Protein AF-A0A3A4VAS3-F1 (afdb_monomer_lite)

Radius of gyration: 17.4 Å; chains: 1; bounding box: 42×49×40 Å

Structure (mmCIF, N/CA/C/O backbone):
data_AF-A0A3A4VAS3-F1
#
_entry.id   AF-A0A3A4VAS3-F1
#
loop_
_atom_site.group_PDB
_atom_site.id
_atom_site.type_symbol
_atom_site.label_atom_id
_atom_site.label_alt_id
_atom_site.label_comp_id
_atom_site.label_asym_id
_atom_site.label_entity_id
_atom_site.label_seq_id
_atom_site.pdbx_PDB_ins_code
_atom_site.Cartn_x
_atom_site.Cartn_y
_atom_site.Cartn_z
_atom_site.occupancy
_atom_site.B_iso_or_equiv
_atom_site.auth_seq_id
_atom_site.auth_comp_id
_atom_site.auth_asym_id
_atom_site.auth_atom_id
_atom_site.pdbx_PDB_model_num
ATOM 1 N N . MET A 1 1 ? 10.802 35.976 12.666 1.00 62.25 1 MET A N 1
ATOM 2 C CA . MET A 1 1 ? 10.851 34.807 13.576 1.00 62.25 1 MET A CA 1
ATOM 3 C C . MET A 1 1 ? 9.918 33.687 13.114 1.00 62.25 1 MET A C 1
ATOM 5 O O . MET A 1 1 ? 10.355 32.546 13.098 1.00 62.25 1 MET A O 1
ATOM 9 N N . GLU A 1 2 ? 8.709 33.994 12.634 1.00 69.25 2 GLU A N 1
ATOM 10 C CA . GLU A 1 2 ? 7.739 32.998 12.129 1.00 69.25 2 GLU A CA 1
ATOM 11 C C . GLU A 1 2 ? 8.249 32.139 10.953 1.00 69.25 2 GLU A C 1
ATOM 13 O O . GLU A 1 2 ? 8.063 30.927 10.955 1.00 69.25 2 GLU A O 1
ATOM 18 N N . ALA A 1 3 ? 8.980 32.723 9.993 1.00 69.75 3 ALA A N 1
ATOM 19 C CA . ALA A 1 3 ? 9.525 31.987 8.840 1.00 69.75 3 ALA A CA 1
ATOM 20 C C . ALA A 1 3 ? 10.591 30.931 9.206 1.00 69.75 3 ALA A C 1
ATOM 22 O O . ALA A 1 3 ? 10.797 29.963 8.483 1.00 69.75 3 ALA A O 1
ATOM 23 N N . ILE A 1 4 ? 11.285 31.111 10.332 1.00 68.88 4 ILE A N 1
ATOM 24 C CA . ILE A 1 4 ? 12.274 30.138 10.813 1.00 68.88 4 ILE A CA 1
ATOM 25 C C . ILE A 1 4 ? 11.550 28.988 11.522 1.00 68.88 4 ILE A C 1
ATOM 27 O O . ILE A 1 4 ? 11.877 27.826 11.304 1.00 68.88 4 ILE A O 1
ATOM 31 N N . GLN A 1 5 ? 10.515 29.296 12.307 1.00 69.44 5 GLN A N 1
ATOM 32 C CA . GLN A 1 5 ? 9.676 28.286 12.956 1.00 69.44 5 GLN A CA 1
ATOM 33 C C . GLN A 1 5 ? 8.905 27.427 11.940 1.00 69.44 5 GLN A C 1
ATOM 35 O O . GLN A 1 5 ? 8.783 26.221 12.146 1.00 69.44 5 GLN A O 1
ATOM 40 N N . SER A 1 6 ? 8.454 28.007 10.821 1.00 69.06 6 SER A N 1
ATOM 41 C CA . SER A 1 6 ? 7.812 27.250 9.738 1.00 69.06 6 SER A CA 1
ATOM 42 C C . SER A 1 6 ? 8.784 26.332 8.989 1.00 69.06 6 SER A C 1
ATOM 44 O O . SER A 1 6 ? 8.408 25.233 8.595 1.00 69.06 6 SER A O 1
ATOM 46 N N . LEU A 1 7 ? 10.053 26.721 8.833 1.00 65.62 7 LEU A N 1
ATOM 47 C CA . LEU A 1 7 ? 11.075 25.829 8.278 1.00 65.62 7 LEU A CA 1
ATOM 48 C C . LEU A 1 7 ? 11.346 24.649 9.217 1.00 65.62 7 LEU A C 1
ATOM 50 O O . LEU A 1 7 ? 11.373 23.504 8.768 1.00 65.62 7 LEU A O 1
ATOM 54 N N . PHE A 1 8 ? 11.484 24.899 10.522 1.00 69.38 8 PHE A N 1
ATOM 55 C CA . PHE A 1 8 ? 11.693 23.828 11.499 1.00 69.38 8 PHE A CA 1
ATOM 56 C C . PHE A 1 8 ? 10.516 22.850 11.572 1.00 69.38 8 PHE A C 1
ATOM 58 O O . PHE A 1 8 ? 10.751 21.651 11.706 1.00 69.38 8 PHE A O 1
ATOM 65 N N . SER A 1 9 ? 9.269 23.311 11.429 1.00 65.06 9 SER A N 1
ATOM 66 C CA . SER A 1 9 ? 8.107 22.413 11.408 1.00 65.06 9 SER A CA 1
ATOM 67 C C . SER A 1 9 ? 8.048 21.547 10.144 1.00 65.06 9 SER A C 1
ATOM 69 O O . SER A 1 9 ? 7.714 20.367 10.234 1.00 65.06 9 SER A O 1
ATOM 71 N N . VAL A 1 10 ? 8.448 22.080 8.983 1.00 66.50 10 VAL A N 1
ATOM 72 C CA . VAL A 1 10 ? 8.561 21.304 7.735 1.00 66.50 10 VAL A CA 1
ATOM 73 C C . VAL A 1 10 ? 9.672 20.253 7.834 1.00 66.50 10 VAL A C 1
ATOM 75 O O . VAL A 1 10 ? 9.448 19.093 7.491 1.00 66.50 10 VAL A O 1
ATOM 78 N N . PHE A 1 11 ? 10.848 20.619 8.353 1.00 65.44 11 PHE A N 1
ATOM 79 C CA . PHE A 1 11 ? 11.951 19.672 8.557 1.00 65.44 11 PHE A CA 1
ATOM 80 C C . PHE A 1 11 ? 11.617 18.594 9.595 1.00 65.44 11 PHE A C 1
ATOM 82 O O . PHE A 1 11 ? 11.928 17.424 9.381 1.00 65.44 11 PHE A O 1
ATOM 89 N N . ALA A 1 12 ? 10.943 18.960 10.687 1.00 64.56 12 ALA A N 1
ATOM 90 C CA . ALA A 1 12 ? 10.469 17.999 11.680 1.00 64.56 12 ALA A CA 1
ATOM 91 C C . ALA A 1 12 ? 9.422 17.037 11.092 1.00 64.56 12 ALA A C 1
ATOM 93 O O . ALA A 1 12 ? 9.464 15.844 11.380 1.00 64.56 12 ALA A O 1
ATOM 94 N N . GLY A 1 13 ? 8.531 17.528 10.221 1.00 63.75 13 GLY A N 1
ATOM 95 C CA . GLY A 1 13 ? 7.578 16.694 9.484 1.00 63.75 13 GLY A CA 1
ATOM 96 C C . GLY A 1 13 ? 8.246 15.731 8.495 1.00 63.75 13 GLY A C 1
ATOM 97 O O . GLY A 1 13 ? 7.806 14.595 8.359 1.00 63.75 13 GLY A O 1
ATOM 98 N N . PHE A 1 14 ? 9.342 16.143 7.850 1.00 61.94 14 PHE A N 1
ATOM 99 C CA . PHE A 1 14 ? 10.101 15.295 6.922 1.00 61.94 14 PHE A CA 1
ATOM 100 C C . PHE A 1 14 ? 10.838 14.137 7.617 1.00 61.94 14 PHE A C 1
ATOM 102 O O . PHE A 1 14 ? 11.035 13.084 7.017 1.00 61.94 14 PHE A O 1
ATOM 109 N N . LEU A 1 15 ? 11.226 14.313 8.885 1.00 74.38 15 LEU A N 1
ATOM 110 C CA . LEU A 1 15 ? 11.864 13.272 9.700 1.00 74.38 15 LEU A CA 1
ATOM 111 C C . LEU A 1 15 ? 10.864 12.327 10.381 1.00 74.38 15 LEU A C 1
ATOM 113 O O . LEU A 1 15 ? 11.274 11.453 11.148 1.00 74.38 15 LEU A O 1
ATOM 117 N N . ALA A 1 16 ? 9.566 12.483 10.119 1.00 86.62 16 ALA A N 1
ATOM 118 C CA . ALA A 1 16 ? 8.571 11.569 10.644 1.00 86.62 16 ALA A CA 1
ATOM 119 C C . ALA A 1 16 ? 8.819 10.142 10.116 1.00 86.62 16 ALA A C 1
ATOM 121 O O . ALA A 1 16 ? 9.171 9.921 8.952 1.00 86.62 16 ALA A O 1
ATOM 122 N N . ILE A 1 17 ? 8.691 9.160 11.011 1.00 89.88 17 ILE A N 1
ATOM 123 C CA . ILE A 1 17 ? 9.058 7.760 10.746 1.00 89.88 17 ILE A CA 1
ATOM 124 C C . ILE A 1 17 ? 8.282 7.202 9.544 1.00 89.88 17 ILE A C 1
ATOM 126 O O . ILE A 1 17 ? 8.843 6.460 8.744 1.00 89.88 17 ILE A O 1
ATOM 130 N N . ASP A 1 18 ? 7.022 7.591 9.375 1.00 91.88 18 ASP A N 1
ATOM 131 C CA . ASP A 1 18 ? 6.169 7.223 8.244 1.00 91.88 18 ASP A CA 1
ATOM 132 C C . ASP A 1 18 ? 6.715 7.699 6.886 1.00 91.88 18 ASP A C 1
ATOM 134 O O . ASP A 1 18 ? 6.690 6.935 5.920 1.00 91.88 18 ASP A O 1
ATOM 138 N N . VAL A 1 19 ? 7.283 8.906 6.805 1.00 92.12 19 VAL A N 1
ATOM 139 C CA . VAL A 1 19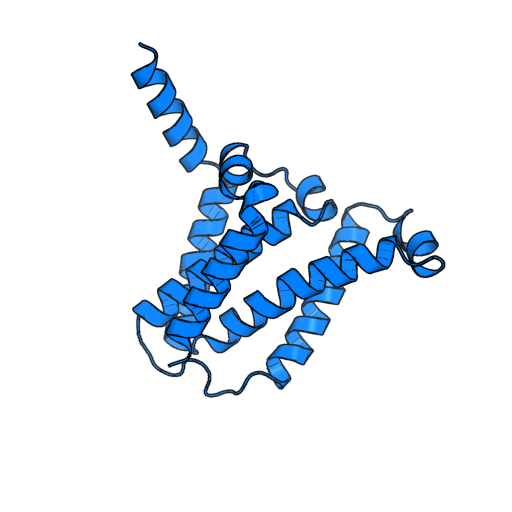 ? 7.953 9.410 5.592 1.00 92.12 19 VAL A CA 1
ATOM 140 C C . VAL A 1 19 ? 9.186 8.569 5.270 1.00 92.12 19 VAL A C 1
ATOM 142 O O . VAL A 1 19 ? 9.397 8.197 4.114 1.00 92.12 19 VAL A O 1
ATOM 145 N N . VAL A 1 20 ? 9.969 8.206 6.290 1.00 93.12 20 VAL A N 1
ATOM 146 C CA . VAL A 1 20 ? 11.139 7.328 6.133 1.00 93.12 20 VAL A CA 1
ATOM 147 C C . VAL A 1 20 ? 10.716 5.937 5.651 1.00 93.12 20 VAL A C 1
ATOM 149 O O . VAL A 1 20 ? 11.335 5.394 4.734 1.00 93.12 20 VAL A O 1
ATOM 152 N N . VAL A 1 21 ? 9.634 5.377 6.203 1.00 94.56 21 VAL A N 1
ATOM 153 C CA . VAL A 1 21 ? 9.076 4.092 5.753 1.00 94.56 21 VAL A CA 1
ATOM 154 C C . VAL A 1 21 ? 8.632 4.173 4.293 1.00 94.56 21 VAL A C 1
ATOM 156 O O . VAL A 1 21 ? 8.980 3.294 3.506 1.00 94.56 21 VAL A O 1
ATOM 159 N N . LEU A 1 22 ? 7.922 5.230 3.889 1.00 95.50 22 LEU A N 1
ATOM 160 C CA . LEU A 1 22 ? 7.516 5.405 2.492 1.00 95.50 22 LEU A CA 1
ATOM 161 C C . LEU A 1 22 ? 8.714 5.584 1.555 1.00 95.50 22 LEU A C 1
ATOM 163 O O . LEU A 1 22 ? 8.728 4.993 0.478 1.00 95.50 22 LEU A O 1
ATOM 167 N N . ALA A 1 23 ? 9.742 6.334 1.956 1.00 95.00 23 ALA A N 1
ATOM 168 C CA . ALA A 1 23 ? 10.971 6.466 1.177 1.00 95.00 23 ALA A CA 1
ATOM 169 C C . ALA A 1 23 ? 11.673 5.107 0.999 1.00 95.00 23 ALA A C 1
ATOM 171 O O . ALA A 1 23 ? 12.087 4.761 -0.110 1.00 95.00 23 ALA A O 1
ATOM 172 N N . ALA A 1 24 ? 11.736 4.295 2.058 1.00 96.25 24 ALA A N 1
ATOM 173 C CA . ALA A 1 24 ? 12.266 2.936 1.989 1.00 96.25 24 ALA A CA 1
ATOM 174 C C . ALA A 1 24 ? 11.438 2.043 1.051 1.00 96.25 24 ALA A C 1
ATOM 176 O O . ALA A 1 24 ? 12.010 1.281 0.271 1.00 96.25 24 ALA A O 1
ATOM 177 N N . VAL A 1 25 ? 10.107 2.178 1.059 1.00 96.56 25 VAL A N 1
ATOM 178 C CA . VAL A 1 25 ? 9.215 1.495 0.109 1.00 96.56 25 VAL A CA 1
ATOM 179 C C . VAL A 1 25 ? 9.521 1.909 -1.328 1.00 96.56 25 VAL A C 1
ATOM 181 O O . VAL A 1 25 ? 9.627 1.028 -2.179 1.00 96.56 25 VAL A O 1
ATOM 184 N N . VAL A 1 26 ? 9.690 3.207 -1.616 1.00 96.88 26 VAL A N 1
ATOM 185 C CA . VAL A 1 26 ? 10.032 3.684 -2.971 1.00 96.88 26 VAL A CA 1
ATOM 186 C C . VAL A 1 26 ? 11.310 3.010 -3.460 1.00 96.88 26 VAL A C 1
ATOM 188 O O . VAL A 1 26 ? 11.339 2.488 -4.574 1.00 96.88 26 VAL A O 1
ATOM 191 N N . VAL A 1 27 ? 12.351 2.977 -2.623 1.00 96.75 27 VAL A N 1
ATOM 192 C CA . VAL A 1 27 ? 13.634 2.352 -2.970 1.00 96.75 27 VAL A CA 1
ATOM 193 C C . VAL A 1 27 ? 13.478 0.843 -3.155 1.00 96.75 27 VAL A C 1
ATOM 195 O O . VAL A 1 27 ? 13.923 0.307 -4.167 1.00 96.75 27 VAL A O 1
ATOM 198 N N . ALA A 1 28 ? 12.822 0.148 -2.225 1.00 96.62 28 ALA A N 1
ATOM 199 C CA . ALA A 1 28 ? 12.660 -1.302 -2.280 1.00 96.62 28 ALA A CA 1
ATOM 200 C C . ALA A 1 28 ? 11.831 -1.746 -3.496 1.00 96.62 28 ALA A C 1
ATOM 202 O O . ALA A 1 28 ? 12.269 -2.603 -4.264 1.00 96.62 28 ALA A O 1
ATOM 203 N N . ALA A 1 29 ? 10.668 -1.127 -3.709 1.00 95.31 29 ALA A N 1
ATOM 204 C CA . ALA A 1 29 ? 9.808 -1.411 -4.853 1.00 95.31 29 ALA A CA 1
ATOM 205 C C . ALA A 1 29 ? 10.451 -0.969 -6.174 1.00 95.31 29 ALA A C 1
ATOM 207 O O . ALA A 1 29 ? 10.280 -1.634 -7.194 1.00 95.31 29 ALA A O 1
ATOM 208 N N . GLY A 1 30 ? 11.234 0.113 -6.165 1.00 94.31 30 GLY A N 1
ATOM 209 C CA . GLY A 1 30 ? 11.977 0.556 -7.338 1.00 94.31 30 GLY A CA 1
ATOM 210 C C . GLY A 1 30 ? 13.094 -0.406 -7.731 1.00 94.31 30 GLY A C 1
ATOM 211 O O . GLY A 1 30 ? 13.216 -0.749 -8.905 1.00 94.31 30 GLY A O 1
ATOM 212 N N . LEU A 1 31 ? 13.863 -0.909 -6.762 1.00 94.75 31 LEU A N 1
ATOM 213 C CA . LEU A 1 31 ? 14.887 -1.931 -6.996 1.00 94.75 31 LEU A CA 1
ATOM 214 C C . LEU A 1 31 ? 14.277 -3.260 -7.463 1.00 94.75 31 LEU A C 1
ATOM 216 O O . LEU A 1 31 ? 14.839 -3.896 -8.356 1.00 94.75 31 LEU A O 1
ATOM 220 N N . ASP A 1 32 ? 13.131 -3.667 -6.906 1.00 93.12 32 ASP A N 1
ATOM 221 C CA . ASP A 1 32 ? 12.368 -4.822 -7.402 1.00 93.12 32 ASP A CA 1
ATOM 222 C C . ASP A 1 32 ? 11.918 -4.592 -8.853 1.00 93.12 32 ASP A C 1
ATOM 224 O O . ASP A 1 32 ? 12.136 -5.449 -9.708 1.00 93.12 32 ASP A O 1
ATOM 228 N N . GLY A 1 33 ? 11.415 -3.393 -9.163 1.00 91.00 33 GLY A N 1
ATOM 229 C CA . GLY A 1 33 ? 11.015 -2.989 -10.511 1.00 91.00 33 GLY A CA 1
ATOM 230 C C . GLY A 1 33 ? 12.155 -3.019 -11.533 1.00 91.00 33 GLY A C 1
ATOM 231 O O . GLY A 1 33 ? 11.963 -3.508 -12.641 1.00 91.00 33 GLY A O 1
ATOM 232 N N . ILE A 1 34 ? 13.358 -2.565 -11.162 1.00 91.31 34 ILE A N 1
ATOM 233 C CA . ILE A 1 34 ? 14.546 -2.602 -12.037 1.00 91.31 34 ILE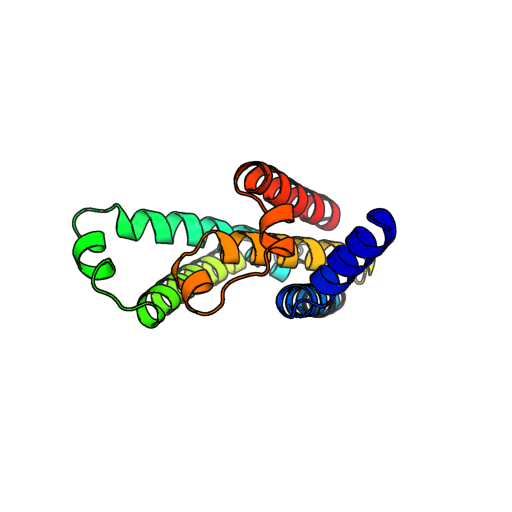 A CA 1
ATOM 234 C C . ILE A 1 34 ? 14.975 -4.045 -12.331 1.00 91.31 34 ILE A C 1
ATOM 236 O O . ILE A 1 34 ? 15.435 -4.341 -13.432 1.00 91.31 34 ILE A O 1
ATOM 240 N N . ARG A 1 35 ? 14.851 -4.945 -11.346 1.00 89.56 35 ARG A N 1
ATOM 241 C CA . ARG A 1 35 ? 15.318 -6.336 -11.455 1.00 89.56 35 ARG A CA 1
ATOM 242 C C . ARG A 1 35 ? 14.315 -7.257 -12.143 1.00 89.56 35 ARG A C 1
ATOM 244 O O . ARG A 1 35 ? 14.720 -8.110 -12.924 1.00 89.56 35 ARG A O 1
ATOM 251 N N . ALA A 1 36 ? 13.033 -7.126 -11.813 1.00 86.94 36 ALA A N 1
ATOM 252 C CA . ALA A 1 36 ? 11.983 -8.072 -12.192 1.00 86.94 36 ALA A CA 1
ATOM 253 C C . ALA A 1 36 ? 10.885 -7.457 -13.080 1.00 86.94 36 ALA A C 1
ATOM 255 O O . ALA A 1 36 ? 9.942 -8.158 -13.453 1.00 86.94 36 ALA A O 1
ATOM 256 N N . GLY A 1 37 ? 11.000 -6.171 -13.426 1.00 89.25 37 GLY A N 1
ATOM 257 C CA . GLY A 1 37 ? 9.969 -5.408 -14.126 1.00 89.25 37 GLY A CA 1
ATOM 258 C C . GLY A 1 37 ? 8.885 -4.875 -13.185 1.00 89.25 37 GLY A C 1
ATOM 259 O O . GLY A 1 37 ? 8.777 -5.247 -12.016 1.00 89.25 37 GLY A O 1
ATOM 260 N N . THR A 1 38 ? 8.031 -3.992 -13.696 1.00 93.38 38 THR A N 1
ATOM 261 C CA . THR A 1 38 ? 7.069 -3.234 -12.866 1.00 93.38 38 THR A CA 1
ATOM 262 C C . THR A 1 38 ? 5.714 -3.909 -12.680 1.00 93.38 38 THR A C 1
ATOM 264 O O . THR A 1 38 ? 4.808 -3.348 -12.062 1.00 93.38 38 THR A O 1
ATOM 267 N N . ARG A 1 39 ? 5.578 -5.157 -13.139 1.00 94.25 39 ARG A N 1
ATOM 268 C CA . ARG A 1 39 ? 4.374 -5.981 -12.968 1.00 94.25 39 ARG A CA 1
ATOM 269 C C . ARG A 1 39 ? 3.920 -6.096 -11.511 1.00 94.25 39 ARG A C 1
ATOM 271 O O . ARG A 1 39 ? 2.732 -6.004 -11.228 1.00 94.25 39 ARG A O 1
ATOM 278 N N . ARG A 1 40 ? 4.842 -6.312 -10.569 1.00 94.81 40 ARG A N 1
ATOM 279 C CA . ARG A 1 40 ? 4.497 -6.445 -9.139 1.00 94.81 40 ARG A CA 1
ATOM 280 C C . ARG A 1 40 ? 3.957 -5.138 -8.567 1.00 94.81 40 ARG A C 1
ATOM 282 O O . ARG A 1 40 ? 2.969 -5.165 -7.835 1.00 94.81 40 ARG A O 1
ATOM 289 N N . ALA A 1 41 ? 4.567 -4.016 -8.952 1.00 95.44 41 ALA A N 1
ATOM 290 C CA . ALA A 1 41 ? 4.110 -2.681 -8.594 1.00 95.44 41 ALA A CA 1
ATOM 291 C C . ALA A 1 41 ? 2.715 -2.396 -9.172 1.00 95.44 41 ALA A C 1
ATOM 293 O O . ALA A 1 41 ? 1.840 -1.938 -8.444 1.00 95.44 41 ALA A O 1
ATOM 294 N N . SER A 1 42 ? 2.459 -2.734 -10.440 1.00 94.88 42 SER A N 1
ATOM 295 C CA . SER A 1 42 ? 1.146 -2.497 -11.051 1.00 94.88 42 SER A CA 1
ATOM 296 C C . SER A 1 42 ? 0.036 -3.335 -10.421 1.00 94.88 42 SER A C 1
ATOM 298 O O . SER A 1 42 ? -1.031 -2.807 -10.111 1.00 94.88 42 SER A O 1
ATOM 300 N N . VAL A 1 43 ? 0.301 -4.614 -10.144 1.00 96.81 43 VAL A N 1
ATOM 301 C CA . VAL A 1 43 ? -0.635 -5.485 -9.420 1.00 96.81 43 VAL A CA 1
ATOM 302 C C . VAL A 1 43 ? -0.926 -4.924 -8.030 1.00 96.81 43 VAL A C 1
ATOM 304 O O . VAL A 1 43 ? -2.089 -4.858 -7.642 1.00 96.81 43 VAL A O 1
ATOM 307 N N . PHE A 1 44 ? 0.100 -4.472 -7.303 1.00 97.62 44 PHE A N 1
ATOM 308 C CA . PHE A 1 44 ? -0.066 -3.865 -5.983 1.00 97.62 44 PHE A CA 1
ATOM 309 C C . PHE A 1 44 ? -0.974 -2.629 -6.030 1.00 97.62 44 PHE A C 1
ATOM 311 O O . PHE A 1 44 ? -1.942 -2.548 -5.275 1.00 97.62 44 PHE A O 1
ATOM 318 N N . VAL A 1 45 ? -0.685 -1.689 -6.937 1.00 97.19 45 VAL A N 1
ATOM 319 C CA . VAL A 1 45 ? -1.403 -0.408 -7.046 1.00 97.19 45 VAL A CA 1
ATOM 320 C C . VAL A 1 45 ? -2.875 -0.593 -7.416 1.00 97.19 45 VAL A C 1
ATOM 322 O O . VAL A 1 45 ? -3.699 0.231 -7.041 1.00 97.19 45 VAL A O 1
ATOM 325 N N . ILE A 1 46 ? -3.232 -1.679 -8.106 1.00 96.50 46 ILE A N 1
ATOM 326 C CA . ILE A 1 46 ? -4.632 -2.008 -8.411 1.00 96.50 46 ILE A CA 1
ATOM 327 C C . ILE A 1 46 ? -5.277 -2.787 -7.254 1.00 96.50 46 ILE A C 1
ATOM 329 O O . ILE A 1 46 ? -6.405 -2.493 -6.859 1.00 96.50 46 ILE A O 1
ATOM 333 N N . ALA A 1 47 ? -4.571 -3.771 -6.690 1.00 98.00 47 ALA A N 1
ATOM 334 C CA . ALA A 1 47 ? -5.100 -4.643 -5.644 1.00 98.00 47 ALA A CA 1
ATOM 335 C C . ALA A 1 47 ? -5.399 -3.891 -4.345 1.00 98.00 47 ALA A C 1
ATOM 337 O O . ALA A 1 47 ? -6.418 -4.147 -3.709 1.00 98.00 47 ALA A O 1
ATOM 338 N N . ALA A 1 48 ? -4.529 -2.963 -3.948 1.00 97.88 48 ALA A N 1
ATOM 339 C CA . ALA A 1 48 ? -4.634 -2.271 -2.672 1.00 97.88 48 ALA A CA 1
ATOM 340 C C . ALA A 1 48 ? -5.884 -1.371 -2.547 1.00 97.88 48 ALA A C 1
ATOM 342 O O . ALA A 1 48 ? -6.644 -1.573 -1.600 1.00 97.88 48 ALA A O 1
ATOM 343 N N . PRO A 1 49 ? -6.192 -0.445 -3.479 1.00 97.25 49 PRO A N 1
ATOM 344 C CA . PRO A 1 49 ? -7.423 0.344 -3.400 1.00 97.25 49 PRO A CA 1
ATOM 345 C C . PRO A 1 49 ? -8.677 -0.523 -3.562 1.00 97.25 49 PRO A C 1
ATOM 347 O O . PRO A 1 49 ? -9.685 -0.272 -2.905 1.00 97.25 49 PRO A O 1
ATOM 350 N N . LEU A 1 50 ? -8.623 -1.589 -4.369 1.00 97.62 50 LEU A N 1
ATOM 351 C CA . LEU A 1 50 ? -9.740 -2.528 -4.482 1.00 97.62 50 LEU A CA 1
ATOM 352 C C . LEU A 1 50 ? -9.981 -3.282 -3.161 1.00 97.62 50 LEU A C 1
ATOM 354 O O . LEU A 1 50 ? -11.131 -3.488 -2.771 1.00 97.62 50 LEU A O 1
ATOM 358 N N . ALA A 1 51 ? -8.914 -3.633 -2.439 1.00 98.25 51 ALA A N 1
ATOM 359 C CA . ALA A 1 51 ? -9.012 -4.222 -1.109 1.00 98.25 51 ALA A CA 1
ATOM 360 C C . ALA A 1 51 ? -9.652 -3.265 -0.103 1.00 98.25 51 ALA A C 1
ATOM 362 O O . ALA A 1 51 ? -10.456 -3.716 0.706 1.00 98.25 51 ALA A O 1
ATOM 363 N N . VAL A 1 52 ? -9.360 -1.960 -0.177 1.00 97.50 52 VAL A N 1
ATOM 364 C CA . VAL A 1 52 ? -10.034 -0.947 0.655 1.00 97.50 52 VAL A CA 1
ATOM 365 C C . VAL A 1 52 ? -11.537 -0.941 0.381 1.00 97.50 52 VAL A C 1
ATOM 367 O O . VAL A 1 52 ? -12.322 -1.029 1.321 1.00 97.50 52 VAL A O 1
ATOM 370 N N . VAL A 1 53 ? -11.948 -0.925 -0.891 1.00 97.19 53 VAL A N 1
ATOM 371 C CA . VAL A 1 53 ? -13.372 -0.929 -1.271 1.00 97.19 53 VAL A CA 1
ATOM 372 C C . VAL A 1 53 ? -14.093 -2.176 -0.749 1.00 97.19 53 VAL A C 1
ATOM 374 O O . VAL A 1 53 ? -15.171 -2.066 -0.164 1.00 97.19 53 VAL A O 1
ATOM 377 N N . LEU A 1 54 ? -13.505 -3.365 -0.919 1.00 97.25 54 LEU A N 1
ATOM 378 C CA . LEU A 1 54 ? -14.099 -4.608 -0.415 1.00 97.25 54 LEU A CA 1
ATOM 379 C C . LEU A 1 54 ? -14.113 -4.672 1.114 1.00 97.25 54 LEU A C 1
ATOM 381 O O . LEU A 1 54 ? -15.088 -5.141 1.700 1.00 97.25 54 LEU A O 1
ATOM 385 N N . TYR A 1 55 ? -13.056 -4.184 1.759 1.00 97.12 55 TYR A N 1
ATOM 386 C CA . TYR A 1 55 ? -12.981 -4.095 3.209 1.00 97.12 55 TYR A CA 1
ATOM 387 C C . TYR A 1 55 ? -14.084 -3.186 3.757 1.00 97.12 55 TYR A C 1
ATOM 389 O O . TYR A 1 55 ? -14.811 -3.603 4.651 1.00 97.12 55 TYR A O 1
ATOM 397 N N . GLU A 1 56 ? -14.297 -1.999 3.184 1.00 95.69 56 GLU A N 1
ATOM 398 C CA . GLU A 1 56 ? -15.403 -1.115 3.572 1.00 95.69 56 GLU A CA 1
ATOM 399 C C . GLU A 1 56 ? -16.780 -1.743 3.312 1.00 95.69 56 GLU A C 1
ATOM 401 O O . GLU A 1 56 ? -17.686 -1.630 4.143 1.00 95.69 56 GLU A O 1
ATOM 406 N N . ALA A 1 57 ? -16.946 -2.443 2.186 1.00 95.75 57 ALA A N 1
ATOM 407 C CA . ALA A 1 57 ? -18.185 -3.147 1.866 1.00 95.75 57 ALA A CA 1
ATOM 408 C C . ALA A 1 57 ? -18.506 -4.262 2.880 1.00 95.75 57 ALA A C 1
ATOM 410 O O . ALA A 1 57 ? -19.678 -4.486 3.201 1.00 95.75 57 ALA A O 1
ATOM 411 N N . ALA A 1 58 ? -17.488 -4.917 3.450 1.00 94.31 58 ALA A N 1
ATOM 412 C CA . ALA A 1 58 ? -17.672 -5.939 4.480 1.00 94.31 58 ALA A CA 1
ATOM 413 C C . ALA A 1 58 ? -18.351 -5.386 5.749 1.00 94.31 58 ALA A C 1
ATOM 415 O O . ALA A 1 58 ? -19.142 -6.090 6.367 1.00 94.31 58 ALA A O 1
ATOM 416 N N . PHE A 1 59 ? -18.125 -4.115 6.105 1.00 93.31 59 PHE A N 1
ATOM 417 C CA . PHE A 1 59 ? -18.809 -3.476 7.241 1.00 93.31 59 PHE A CA 1
ATOM 418 C C . PHE A 1 59 ? -20.245 -3.053 6.932 1.00 93.31 59 PHE A C 1
ATOM 420 O O . PHE A 1 59 ? -21.055 -2.935 7.847 1.00 93.31 59 PHE A O 1
ATOM 427 N N . ARG A 1 60 ? -20.568 -2.800 5.659 1.00 92.69 60 ARG A N 1
ATOM 428 C CA . ARG A 1 60 ? -21.887 -2.294 5.234 1.00 92.69 60 ARG A CA 1
ATOM 429 C C . ARG A 1 60 ? -22.893 -3.397 4.908 1.00 92.69 60 ARG A C 1
ATOM 431 O O . ARG A 1 60 ? -24.078 -3.121 4.749 1.00 92.69 60 ARG A O 1
ATOM 438 N N . THR A 1 61 ? -22.443 -4.637 4.771 1.00 93.88 61 THR A N 1
ATOM 439 C CA . THR A 1 61 ? -23.296 -5.778 4.419 1.00 93.88 61 THR A CA 1
ATOM 440 C C . THR A 1 61 ? -23.980 -6.339 5.665 1.00 93.88 61 THR A C 1
ATOM 442 O O . THR A 1 61 ? -23.320 -6.624 6.656 1.00 93.88 61 THR A O 1
ATOM 445 N N . ALA A 1 62 ? -25.305 -6.524 5.625 1.00 86.38 62 ALA A N 1
ATOM 446 C CA . ALA A 1 62 ? -26.104 -6.844 6.817 1.00 86.38 62 ALA A CA 1
ATOM 447 C C . ALA A 1 62 ? -25.626 -8.095 7.581 1.00 86.38 62 ALA A C 1
ATOM 449 O O . ALA A 1 62 ? -25.564 -8.086 8.806 1.00 86.38 62 ALA A O 1
ATOM 450 N N . TYR A 1 63 ? -25.255 -9.164 6.871 1.00 91.50 63 TYR A N 1
ATOM 451 C CA . TYR A 1 63 ? -24.798 -10.406 7.505 1.00 91.50 63 TYR A CA 1
ATOM 452 C C . TYR A 1 63 ? -23.328 -10.351 7.938 1.00 91.50 63 TYR A C 1
ATOM 454 O O . TYR A 1 63 ? -23.006 -10.699 9.071 1.00 91.50 63 TYR A O 1
ATOM 462 N N . ILE A 1 64 ? -22.433 -9.900 7.055 1.00 92.31 64 ILE A N 1
ATOM 463 C CA . ILE A 1 64 ? -20.986 -9.893 7.319 1.00 92.31 64 ILE A CA 1
ATOM 464 C C . ILE A 1 64 ? -20.632 -8.794 8.328 1.00 92.31 64 ILE A C 1
ATOM 466 O O . ILE A 1 64 ? -19.833 -9.030 9.231 1.00 92.31 64 ILE A O 1
ATOM 470 N N . GLY A 1 65 ? -21.279 -7.631 8.252 1.00 92.56 65 GLY A N 1
ATOM 471 C CA . GLY A 1 65 ? -21.055 -6.508 9.159 1.00 92.56 65 GLY A CA 1
ATOM 472 C C . GLY A 1 65 ? -21.253 -6.889 10.625 1.00 92.56 65 GLY A C 1
ATOM 473 O O . GLY A 1 65 ? -20.409 -6.556 11.452 1.00 92.56 65 GLY A O 1
ATOM 474 N N . ASN A 1 66 ? -22.277 -7.687 10.947 1.00 93.94 66 ASN A N 1
ATOM 475 C CA . ASN A 1 66 ? -22.513 -8.170 12.315 1.00 93.94 66 ASN A CA 1
ATOM 476 C C . ASN A 1 66 ? -21.373 -9.053 12.854 1.00 93.94 66 ASN A C 1
ATOM 478 O O . ASN A 1 66 ? -21.137 -9.078 14.059 1.00 93.94 66 ASN A O 1
ATOM 482 N N . ILE A 1 67 ? -20.648 -9.749 11.973 1.00 95.12 67 ILE A N 1
ATOM 483 C CA . ILE A 1 67 ? -19.478 -10.565 12.331 1.00 95.12 67 ILE A CA 1
ATOM 484 C C . ILE A 1 67 ? -18.229 -9.683 12.460 1.00 95.12 67 ILE A C 1
ATOM 486 O O . ILE A 1 67 ? -17.411 -9.891 13.352 1.00 95.12 67 ILE A O 1
ATOM 490 N N . VAL A 1 68 ? -18.075 -8.690 11.579 1.00 94.75 68 VAL A N 1
ATOM 491 C CA . VAL A 1 68 ? -16.850 -7.880 11.463 1.00 94.75 68 VAL A CA 1
ATOM 492 C C . VAL A 1 68 ? -16.804 -6.716 12.464 1.00 94.75 68 VAL A C 1
ATOM 494 O O . VAL A 1 68 ? -15.732 -6.377 12.972 1.00 94.75 68 VAL A O 1
ATOM 497 N N . LEU A 1 69 ? -17.943 -6.100 12.790 1.00 93.81 69 LEU A N 1
ATOM 498 C CA . LEU A 1 69 ? -18.037 -4.987 13.743 1.00 93.81 69 LEU A CA 1
ATOM 499 C C . LEU A 1 69 ? -17.406 -5.280 15.120 1.00 93.81 69 LEU A C 1
ATOM 501 O O . LEU A 1 69 ? -16.595 -4.448 15.552 1.00 93.81 69 LEU A O 1
ATOM 505 N N . PRO A 1 70 ? -17.690 -6.422 15.786 1.00 96.06 70 PRO A N 1
ATOM 506 C CA . PRO A 1 70 ? -17.143 -6.725 17.112 1.00 96.06 70 PRO A CA 1
ATOM 507 C C . PRO A 1 70 ? -15.660 -7.124 17.101 1.00 96.06 70 PRO A C 1
ATOM 509 O O . PRO A 1 70 ? -15.063 -7.268 18.166 1.00 96.06 70 PRO A O 1
ATOM 512 N N . LEU A 1 71 ? -15.039 -7.307 15.930 1.00 96.25 71 LEU A N 1
ATOM 513 C CA . LEU A 1 71 ? -13.626 -7.670 15.848 1.00 96.25 71 LEU A CA 1
ATOM 514 C C . LEU A 1 71 ? -12.729 -6.557 16.417 1.00 96.25 71 LEU A C 1
ATOM 516 O O . LEU A 1 71 ? -12.978 -5.360 16.230 1.00 96.25 71 LEU A O 1
ATOM 520 N N . ASN A 1 72 ? -11.636 -6.950 17.071 1.00 96.19 72 ASN A N 1
ATOM 521 C CA . ASN A 1 72 ? -10.602 -6.012 17.508 1.00 96.19 72 ASN A CA 1
ATOM 522 C C . ASN A 1 72 ? -9.797 -5.460 16.307 1.00 96.19 72 ASN A C 1
ATOM 524 O O . ASN A 1 72 ? -9.930 -5.928 15.173 1.00 96.19 72 ASN A O 1
ATOM 528 N N . ALA A 1 73 ? -8.947 -4.456 16.548 1.00 94.38 73 ALA A N 1
ATOM 529 C CA . ALA A 1 73 ? -8.166 -3.809 15.489 1.00 94.38 73 ALA A CA 1
ATOM 530 C C . ALA A 1 73 ? -7.242 -4.785 14.734 1.00 94.38 73 ALA A C 1
ATOM 532 O O . ALA A 1 73 ? -7.137 -4.703 13.512 1.00 94.38 73 ALA A O 1
ATOM 533 N N . LEU A 1 74 ? -6.633 -5.748 15.435 1.00 96.00 74 LEU A N 1
ATOM 534 C CA . LEU A 1 74 ? -5.738 -6.745 14.835 1.00 96.00 74 LEU A CA 1
ATOM 535 C C . LEU A 1 74 ? -6.474 -7.692 13.881 1.00 96.00 74 LEU A C 1
ATOM 537 O O . LEU A 1 74 ? -5.988 -7.956 12.786 1.00 96.00 74 LEU A O 1
ATOM 541 N N . LEU A 1 75 ? -7.660 -8.173 14.257 1.00 96.81 75 LEU A N 1
ATOM 542 C CA . LEU A 1 75 ? -8.481 -9.037 13.406 1.00 96.81 75 LEU A CA 1
ATOM 543 C C . LEU A 1 75 ? -9.053 -8.271 12.209 1.00 96.81 75 LEU A C 1
ATOM 545 O O . LEU A 1 75 ? -9.125 -8.815 11.110 1.00 96.81 75 LEU A O 1
ATOM 549 N N . LYS A 1 76 ? -9.397 -6.992 12.389 1.00 96.62 76 LYS A N 1
ATOM 550 C CA . LYS A 1 76 ? -9.788 -6.099 11.288 1.00 96.62 76 LYS A CA 1
ATOM 551 C C . LYS A 1 76 ? -8.633 -5.871 10.308 1.00 96.62 76 LYS A C 1
ATOM 553 O O . LYS A 1 76 ? -8.830 -5.962 9.099 1.00 96.62 76 LYS A O 1
ATOM 558 N N . PHE A 1 77 ? -7.419 -5.660 10.813 1.00 96.56 77 PHE A N 1
ATOM 559 C CA . PHE A 1 77 ? -6.212 -5.612 9.989 1.00 96.56 77 PHE A CA 1
ATOM 560 C C . PHE A 1 77 ? -5.969 -6.939 9.254 1.00 96.56 77 PHE A C 1
ATOM 562 O O . PHE A 1 77 ? -5.727 -6.929 8.050 1.00 96.56 77 PHE A O 1
ATOM 569 N N . ALA A 1 78 ? -6.095 -8.077 9.942 1.00 97.62 78 ALA A N 1
ATOM 570 C CA . ALA A 1 78 ? -5.935 -9.398 9.336 1.00 97.62 78 ALA A CA 1
ATOM 571 C C . ALA A 1 78 ? -6.965 -9.652 8.224 1.00 97.62 78 ALA A C 1
ATOM 573 O O . ALA A 1 78 ? -6.612 -10.189 7.176 1.00 97.62 78 ALA A O 1
ATOM 574 N N . LEU A 1 79 ? -8.213 -9.211 8.410 1.00 97.00 79 LEU A N 1
ATOM 575 C CA . LEU A 1 79 ? -9.250 -9.258 7.380 1.00 97.00 79 LEU A CA 1
ATOM 576 C C . LEU A 1 79 ? -8.861 -8.420 6.155 1.00 97.00 79 LEU A C 1
ATOM 578 O O . LEU A 1 79 ? -8.924 -8.921 5.034 1.00 97.00 79 LEU A O 1
ATOM 582 N N . PHE A 1 80 ? -8.426 -7.171 6.355 1.00 97.94 80 PHE A N 1
ATOM 583 C CA . PHE A 1 80 ? -7.938 -6.327 5.261 1.00 97.94 80 PHE A CA 1
ATOM 584 C C . PHE A 1 80 ? -6.766 -6.990 4.519 1.00 97.94 80 PHE A C 1
ATOM 586 O O . PHE A 1 80 ? -6.783 -7.084 3.292 1.00 97.94 80 PHE A O 1
ATOM 593 N N . ALA A 1 81 ? -5.782 -7.508 5.258 1.00 97.81 81 ALA A N 1
ATOM 594 C CA . ALA A 1 81 ? -4.629 -8.198 4.692 1.00 97.81 81 ALA A CA 1
ATOM 595 C C . ALA A 1 81 ? -5.042 -9.443 3.890 1.00 97.81 81 ALA A C 1
ATOM 597 O O . ALA A 1 81 ? -4.529 -9.656 2.795 1.00 97.81 81 ALA A O 1
ATOM 598 N N . ALA A 1 82 ? -6.003 -10.230 4.382 1.00 98.19 82 ALA A N 1
ATOM 599 C CA . ALA A 1 82 ? -6.519 -11.401 3.677 1.00 98.19 82 ALA A CA 1
ATOM 600 C C . ALA A 1 82 ? -7.199 -11.023 2.351 1.00 98.19 82 ALA A C 1
ATOM 602 O O . ALA A 1 82 ? -6.909 -11.630 1.319 1.00 98.19 82 ALA A O 1
ATOM 603 N N . ILE A 1 83 ? -8.047 -9.987 2.358 1.00 98.12 83 ILE A N 1
ATOM 604 C CA . ILE A 1 83 ? -8.685 -9.451 1.145 1.00 98.12 83 ILE A CA 1
ATOM 605 C C . ILE A 1 83 ? -7.617 -8.973 0.155 1.00 98.12 83 ILE A C 1
ATOM 607 O O . ILE A 1 83 ? -7.663 -9.320 -1.026 1.00 98.12 83 ILE A O 1
ATOM 611 N N . PHE A 1 84 ? -6.634 -8.209 0.634 1.00 98.44 84 PHE A N 1
ATOM 612 C CA . PHE A 1 84 ? -5.544 -7.701 -0.190 1.00 98.44 84 PHE A CA 1
ATOM 613 C C . PHE A 1 84 ? -4.721 -8.825 -0.826 1.00 98.44 84 PHE A C 1
ATOM 615 O O . PHE A 1 84 ? -4.521 -8.813 -2.038 1.00 98.44 84 PHE A O 1
ATOM 622 N N . VAL A 1 85 ? -4.281 -9.816 -0.045 1.00 98.50 85 VAL A N 1
ATOM 623 C CA . VAL A 1 85 ? -3.500 -10.957 -0.548 1.00 98.50 85 VAL A CA 1
ATOM 624 C C . VAL A 1 85 ? -4.298 -11.743 -1.587 1.00 98.50 85 VAL A C 1
ATOM 626 O O . VAL A 1 85 ? -3.763 -12.083 -2.643 1.00 98.50 85 VAL A O 1
ATOM 629 N N . PHE A 1 86 ? -5.585 -11.984 -1.331 1.00 98.44 86 PHE A N 1
ATOM 630 C CA . PHE A 1 86 ? -6.465 -12.662 -2.278 1.00 98.44 86 PHE A CA 1
ATOM 631 C C . PHE A 1 86 ? -6.564 -11.903 -3.610 1.00 98.44 86 PHE A C 1
ATOM 633 O O . PHE A 1 86 ? -6.314 -12.479 -4.672 1.00 98.44 86 PHE A O 1
ATOM 640 N N . LEU A 1 87 ? -6.846 -10.597 -3.567 1.00 98.31 87 LEU A N 1
ATOM 641 C CA . LEU A 1 87 ? -6.908 -9.756 -4.764 1.00 98.31 87 LEU A CA 1
ATOM 642 C C . LEU A 1 87 ? -5.563 -9.656 -5.482 1.00 98.31 87 LEU A C 1
ATOM 644 O O . LEU A 1 87 ? -5.528 -9.705 -6.710 1.00 98.31 87 LEU A O 1
ATOM 648 N N . TYR A 1 88 ? -4.462 -9.548 -4.738 1.00 98.12 88 TYR A N 1
ATOM 649 C CA . TYR A 1 88 ? -3.118 -9.519 -5.299 1.00 98.12 88 TYR A CA 1
ATOM 650 C C . TYR A 1 88 ? -2.845 -10.791 -6.103 1.00 98.12 88 TYR A C 1
ATOM 652 O O . TYR A 1 88 ? -2.417 -10.701 -7.248 1.00 98.12 88 TYR A O 1
ATOM 660 N N . ILE A 1 89 ? -3.148 -11.975 -5.555 1.00 98.06 89 ILE A N 1
ATOM 661 C CA . ILE A 1 89 ? -2.961 -13.256 -6.254 1.00 98.06 89 ILE A CA 1
ATOM 662 C C . ILE A 1 89 ? -3.806 -13.314 -7.534 1.00 98.06 89 ILE A C 1
ATOM 664 O O . ILE A 1 89 ? -3.288 -13.698 -8.587 1.00 98.06 89 ILE A O 1
ATOM 668 N N . LEU A 1 90 ? -5.081 -12.915 -7.468 1.00 98.06 90 LEU A N 1
ATOM 669 C CA . LEU A 1 90 ? -5.969 -12.904 -8.635 1.00 98.06 90 LEU A CA 1
ATOM 670 C C . LEU A 1 90 ? -5.469 -11.945 -9.722 1.00 98.06 90 LEU A C 1
ATOM 672 O O . LEU A 1 90 ? -5.332 -12.332 -10.882 1.00 98.06 90 LEU A O 1
ATOM 676 N N . LEU A 1 91 ? -5.136 -10.709 -9.354 1.00 96.69 91 LEU A N 1
ATOM 677 C CA . LEU A 1 91 ? -4.654 -9.702 -10.296 1.00 96.69 91 LEU A CA 1
ATOM 678 C C . LEU A 1 91 ? -3.267 -10.051 -10.844 1.00 96.69 91 LEU A C 1
ATOM 680 O O . LEU A 1 91 ? -3.012 -9.833 -12.026 1.00 96.69 91 LEU A O 1
ATOM 684 N N . TYR A 1 92 ? -2.399 -10.680 -10.048 1.00 95.75 92 TYR A N 1
ATOM 685 C CA . TYR A 1 92 ? -1.106 -11.179 -10.515 1.00 95.75 92 TYR A CA 1
ATOM 686 C C . TYR A 1 92 ? -1.256 -12.256 -11.593 1.00 95.75 92 TYR A C 1
ATOM 688 O O . TYR A 1 92 ? -0.387 -12.395 -12.451 1.00 95.75 92 TYR A O 1
ATOM 696 N N . ARG A 1 93 ? -2.356 -13.018 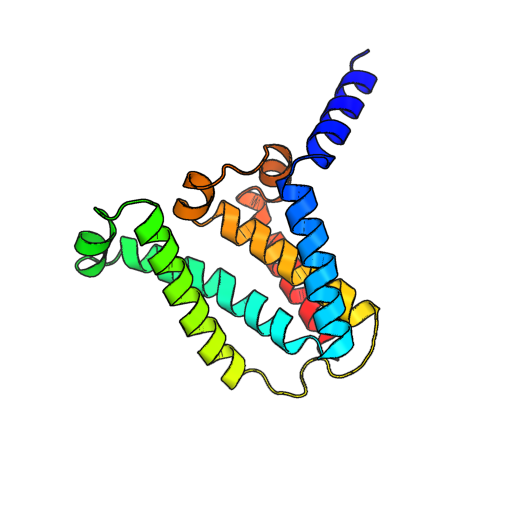-11.592 1.00 94.81 93 ARG A N 1
ATOM 697 C CA . ARG A 1 93 ? -2.665 -13.978 -12.663 1.00 94.81 93 ARG A CA 1
ATOM 698 C C . ARG A 1 93 ? -3.192 -13.303 -13.931 1.00 94.81 93 ARG A C 1
ATOM 700 O O . ARG A 1 93 ? -2.960 -13.836 -15.010 1.00 94.81 93 ARG A O 1
ATOM 707 N N . ILE A 1 94 ? -3.852 -12.151 -13.811 1.00 94.69 94 ILE A N 1
ATOM 708 C CA . ILE A 1 94 ? -4.462 -11.421 -14.936 1.00 94.69 94 ILE A CA 1
ATOM 709 C C . ILE A 1 94 ? -3.450 -10.507 -15.640 1.00 94.69 94 ILE A C 1
ATOM 711 O O . ILE A 1 94 ? -3.411 -10.454 -16.867 1.00 94.69 94 ILE A O 1
ATOM 715 N N . VAL A 1 95 ? -2.622 -9.777 -14.885 1.00 91.69 95 VAL A N 1
ATOM 716 C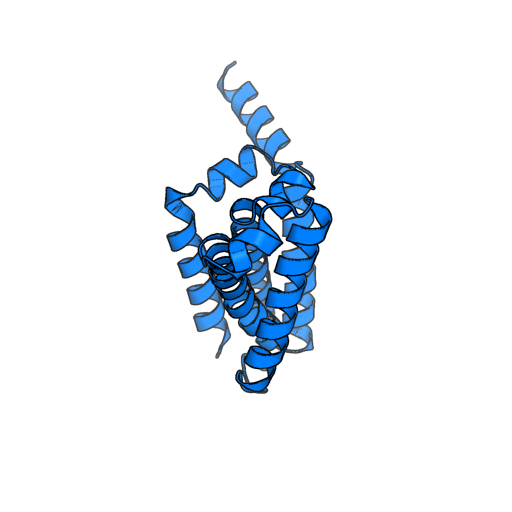 CA . VAL A 1 95 ? -1.650 -8.837 -15.463 1.00 91.69 95 VAL A CA 1
ATOM 717 C C . VAL A 1 95 ? -0.563 -9.621 -16.213 1.00 91.69 95 VAL A C 1
ATOM 719 O O . VAL A 1 95 ? 0.080 -10.468 -15.589 1.00 91.69 95 VAL A O 1
ATOM 722 N N . PRO A 1 96 ? -0.300 -9.351 -17.508 1.00 88.50 96 PRO A N 1
ATOM 723 C CA . PRO A 1 96 ? 0.683 -10.092 -18.301 1.00 88.50 96 PRO A CA 1
ATOM 724 C C . PRO A 1 96 ? 2.101 -10.061 -17.718 1.00 88.50 96 PRO A C 1
ATOM 726 O O . PRO A 1 96 ? 2.524 -9.064 -17.133 1.00 88.50 96 PRO A O 1
ATOM 729 N N . ALA A 1 97 ? 2.868 -11.136 -17.929 1.00 87.25 97 ALA A N 1
ATOM 730 C CA . ALA A 1 97 ? 4.269 -11.218 -17.500 1.00 87.25 97 ALA A CA 1
ATOM 731 C C . ALA A 1 97 ? 5.180 -10.194 -18.200 1.00 87.25 97 ALA A C 1
ATOM 733 O O . ALA A 1 97 ? 6.180 -9.782 -17.625 1.00 87.25 97 ALA A O 1
ATOM 734 N N . SER A 1 98 ? 4.806 -9.753 -19.405 1.00 83.38 98 SER A N 1
ATOM 735 C CA . SER A 1 98 ? 5.527 -8.750 -20.195 1.00 83.38 98 SER A CA 1
ATOM 736 C C . SER A 1 98 ? 5.303 -7.302 -19.739 1.00 83.38 98 SER A C 1
ATOM 738 O O . SER A 1 98 ? 5.785 -6.374 -20.381 1.00 83.38 98 SER A O 1
ATOM 740 N N . PHE A 1 99 ? 4.541 -7.069 -18.665 1.00 82.31 99 PHE A N 1
ATOM 741 C CA . PHE A 1 99 ? 4.233 -5.715 -18.212 1.00 82.31 99 PHE A CA 1
ATOM 742 C C . PHE A 1 99 ? 5.480 -5.022 -17.640 1.00 82.31 99 PHE A C 1
ATOM 744 O O . PHE A 1 99 ? 5.978 -5.424 -16.586 1.00 82.31 99 PHE A O 1
ATOM 751 N N . GLY A 1 100 ? 5.947 -3.966 -18.318 1.00 76.00 100 GLY A N 1
ATOM 752 C CA . GLY A 1 100 ? 7.105 -3.176 -17.892 1.00 76.00 100 GLY A CA 1
ATOM 753 C C . GLY A 1 100 ? 8.399 -3.987 -17.846 1.00 76.00 100 GLY A C 1
ATOM 754 O O . GLY A 1 100 ? 9.126 -3.933 -16.854 1.00 76.00 100 GLY A O 1
ATOM 755 N N . THR A 1 101 ? 8.645 -4.806 -18.873 1.00 76.25 101 THR A N 1
ATOM 756 C CA . THR A 1 101 ? 9.892 -5.564 -19.016 1.00 76.25 101 THR A CA 1
ATOM 757 C C . THR A 1 101 ? 11.003 -4.686 -19.577 1.00 76.25 101 THR A C 1
ATOM 759 O O . THR A 1 101 ? 10.927 -4.247 -20.721 1.00 76.25 101 THR A O 1
ATOM 762 N N . GLY A 1 102 ? 12.062 -4.494 -18.796 1.00 67.12 102 GLY A N 1
ATOM 763 C CA . GLY A 1 102 ? 13.273 -3.792 -19.212 1.00 67.12 102 GLY A CA 1
ATOM 764 C C . GLY A 1 102 ? 14.008 -3.213 -17.999 1.00 67.12 102 GLY A C 1
ATOM 765 O O . GLY A 1 102 ? 13.357 -2.733 -17.074 1.00 67.12 102 GLY A O 1
ATOM 766 N N . PRO A 1 103 ? 15.352 -3.240 -17.952 1.00 65.12 103 PRO A N 1
ATOM 767 C CA . PRO A 1 103 ? 16.116 -2.683 -16.838 1.00 65.12 103 PRO A CA 1
ATOM 768 C C . PRO A 1 103 ? 16.232 -1.159 -16.975 1.00 65.12 103 PRO A C 1
ATOM 770 O O . PRO A 1 103 ? 17.319 -0.609 -17.147 1.00 65.12 103 PRO A O 1
ATOM 773 N N . VAL A 1 104 ? 15.102 -0.455 -16.940 1.00 84.44 104 VAL A N 1
ATOM 774 C CA . VAL A 1 104 ? 15.079 1.005 -17.047 1.00 84.44 104 VAL A CA 1
ATOM 775 C C . VAL A 1 104 ? 14.919 1.593 -15.651 1.00 84.44 104 VAL A C 1
ATOM 777 O O . VAL A 1 104 ? 13.885 1.440 -15.006 1.00 84.44 104 VAL A O 1
ATOM 780 N N . PHE A 1 105 ? 15.939 2.314 -15.182 1.00 89.00 105 PHE A N 1
ATOM 781 C CA . PHE A 1 105 ? 15.927 2.962 -13.865 1.00 89.00 105 PHE A CA 1
ATOM 782 C C . PHE A 1 105 ? 14.669 3.821 -13.638 1.00 89.00 105 PHE A C 1
ATOM 784 O O . PHE A 1 105 ? 14.048 3.756 -12.579 1.00 89.00 105 PHE A O 1
ATOM 791 N N . VAL A 1 106 ? 14.248 4.565 -14.668 1.00 89.69 106 VAL A N 1
ATOM 792 C CA . VAL A 1 106 ? 13.039 5.407 -14.641 1.00 89.69 106 VAL A CA 1
ATOM 793 C C . VAL A 1 106 ? 11.772 4.578 -14.402 1.00 89.69 106 VAL A C 1
ATOM 795 O O . VAL A 1 106 ? 10.904 5.001 -13.642 1.00 89.69 106 VAL A O 1
ATOM 798 N N . GLN A 1 107 ? 11.682 3.378 -14.988 1.00 90.44 107 GLN A N 1
ATOM 799 C CA . GLN A 1 107 ? 10.549 2.475 -14.783 1.00 90.44 107 GLN A CA 1
ATOM 800 C C . GLN A 1 107 ? 10.466 2.014 -13.324 1.00 90.44 107 GLN A C 1
ATOM 802 O O . GLN A 1 107 ? 9.401 2.093 -12.712 1.00 90.44 107 GLN A O 1
ATOM 807 N N . GLY A 1 108 ? 11.598 1.611 -12.741 1.00 91.44 108 GLY A N 1
ATOM 808 C CA . GLY A 1 108 ? 11.674 1.266 -11.323 1.00 91.44 108 GLY A CA 1
ATOM 809 C C . GLY A 1 108 ? 11.271 2.425 -10.417 1.00 91.44 108 GLY A C 1
ATOM 810 O O . GLY A 1 108 ? 10.406 2.259 -9.561 1.00 91.44 108 GLY A O 1
ATOM 811 N N . LEU A 1 109 ? 11.833 3.617 -10.639 1.00 93.94 109 LEU A N 1
ATOM 812 C CA . LEU A 1 109 ? 11.534 4.799 -9.827 1.00 93.94 109 LEU A CA 1
ATOM 813 C C . LEU A 1 109 ? 10.036 5.137 -9.832 1.00 93.94 109 LEU A C 1
ATOM 815 O O . LEU A 1 109 ? 9.433 5.308 -8.774 1.00 93.94 109 LEU A O 1
ATOM 819 N N . PHE A 1 110 ? 9.418 5.197 -11.010 1.00 95.06 110 PHE A N 1
ATOM 820 C CA . PHE A 1 110 ? 7.991 5.496 -11.142 1.00 95.06 110 PHE A CA 1
ATOM 821 C C . PHE A 1 110 ? 7.101 4.377 -10.587 1.00 95.06 110 PHE A C 1
ATOM 823 O O . PHE A 1 110 ? 6.085 4.670 -9.958 1.00 95.06 110 PHE A O 1
ATOM 830 N N . GLY A 1 111 ? 7.498 3.109 -10.741 1.00 94.75 111 GLY A N 1
ATOM 831 C CA . GLY A 1 111 ? 6.830 1.980 -10.092 1.00 94.75 111 GLY A CA 1
ATOM 832 C C . GLY A 1 111 ? 6.878 2.076 -8.564 1.00 94.75 111 GLY A C 1
ATOM 833 O O . GLY A 1 111 ? 5.851 1.924 -7.905 1.00 94.75 111 GLY A O 1
ATOM 834 N N . GLY A 1 112 ? 8.045 2.401 -8.001 1.00 95.88 112 GLY A N 1
ATOM 835 C CA . GLY A 1 112 ? 8.229 2.589 -6.563 1.00 95.88 112 GLY A CA 1
ATOM 836 C C . GLY A 1 112 ? 7.418 3.761 -6.007 1.00 95.88 112 GLY A C 1
ATOM 837 O O . GLY A 1 112 ? 6.751 3.613 -4.983 1.00 95.88 112 GLY A O 1
ATOM 838 N N . LEU A 1 113 ? 7.401 4.897 -6.711 1.00 97.06 113 LEU A N 1
ATOM 839 C CA . LEU A 1 113 ? 6.577 6.056 -6.348 1.00 97.06 113 LEU A CA 1
ATOM 840 C C . LEU A 1 113 ? 5.082 5.725 -6.367 1.00 97.06 113 LEU A C 1
ATOM 842 O O . LEU A 1 113 ? 4.372 6.062 -5.422 1.00 97.06 113 LEU A O 1
ATOM 846 N N . ALA A 1 114 ? 4.601 5.028 -7.400 1.00 97.19 114 ALA A N 1
ATOM 847 C CA . ALA A 1 114 ? 3.197 4.634 -7.490 1.00 97.19 114 ALA A CA 1
ATOM 848 C C . ALA A 1 114 ? 2.782 3.707 -6.331 1.00 97.19 114 ALA A C 1
ATOM 850 O O . ALA A 1 114 ? 1.710 3.888 -5.744 1.00 97.19 114 ALA A O 1
ATOM 851 N N . VAL A 1 115 ? 3.644 2.754 -5.956 1.00 97.88 115 VAL A N 1
ATOM 852 C CA . VAL A 1 115 ? 3.427 1.878 -4.793 1.00 97.88 115 VAL A CA 1
ATOM 853 C C . VAL A 1 115 ? 3.382 2.690 -3.502 1.00 97.88 115 VAL A C 1
ATOM 855 O O . VAL A 1 115 ? 2.428 2.545 -2.743 1.00 97.88 115 VAL A O 1
ATOM 858 N N . ALA A 1 116 ? 4.350 3.576 -3.264 1.00 97.62 116 ALA A N 1
ATOM 859 C CA . ALA A 1 116 ? 4.401 4.376 -2.042 1.00 97.62 116 ALA A CA 1
ATOM 860 C C . ALA A 1 116 ? 3.187 5.306 -1.890 1.00 97.62 116 ALA A C 1
ATOM 862 O O . ALA A 1 116 ? 2.584 5.347 -0.819 1.00 97.62 116 ALA A O 1
ATOM 863 N N . ILE A 1 117 ? 2.774 5.983 -2.969 1.00 97.50 117 ILE A N 1
ATOM 864 C CA . ILE A 1 117 ? 1.546 6.794 -2.996 1.00 97.50 117 ILE A CA 1
ATOM 865 C C . ILE A 1 117 ? 0.335 5.936 -2.619 1.00 97.50 117 ILE A C 1
ATOM 867 O O . ILE A 1 117 ? -0.479 6.328 -1.785 1.00 97.50 117 ILE A O 1
ATOM 871 N N . THR A 1 118 ? 0.227 4.740 -3.198 1.00 97.81 118 THR A N 1
ATOM 872 C CA . THR A 1 118 ? -0.898 3.842 -2.923 1.00 97.81 118 THR A CA 1
ATOM 873 C C . THR A 1 118 ? -0.896 3.363 -1.472 1.00 97.81 118 THR A C 1
ATOM 875 O O . THR A 1 118 ? -1.947 3.373 -0.836 1.00 97.81 118 THR A O 1
ATOM 878 N N . ILE A 1 119 ? 0.267 2.997 -0.920 1.00 97.50 119 ILE A N 1
ATOM 879 C CA . ILE A 1 119 ? 0.398 2.616 0.494 1.00 97.50 119 ILE A CA 1
ATOM 880 C C . ILE A 1 119 ? -0.042 3.758 1.404 1.00 97.50 119 ILE A C 1
ATOM 882 O O . ILE A 1 119 ? -0.833 3.520 2.312 1.00 97.50 119 ILE A O 1
ATOM 886 N N . ALA A 1 120 ? 0.416 4.986 1.149 1.00 96.88 120 ALA A N 1
ATOM 887 C CA . ALA A 1 120 ? 0.049 6.150 1.952 1.00 96.88 120 ALA A CA 1
ATOM 888 C C . ALA A 1 120 ? -1.475 6.355 1.997 1.00 96.88 120 ALA A C 1
ATOM 890 O O . ALA A 1 120 ? -2.058 6.568 3.059 1.00 96.88 120 ALA A O 1
ATOM 891 N N . ILE A 1 121 ? -2.138 6.228 0.845 1.00 96.81 121 ILE A N 1
ATOM 892 C CA . ILE A 1 121 ? -3.591 6.395 0.731 1.00 96.81 121 ILE A CA 1
ATOM 893 C C . ILE A 1 121 ? -4.336 5.274 1.454 1.00 96.81 121 ILE A C 1
ATOM 895 O O . ILE A 1 121 ? -5.261 5.551 2.214 1.00 96.81 121 ILE A O 1
ATOM 899 N N . VAL A 1 122 ? -3.920 4.023 1.252 1.00 97.12 122 VAL A N 1
ATOM 900 C CA . VAL A 1 122 ? -4.521 2.848 1.900 1.00 97.12 122 VAL A CA 1
ATOM 901 C C . VAL A 1 122 ? -4.361 2.920 3.416 1.00 97.12 122 VAL A C 1
ATOM 903 O O . VAL A 1 122 ? -5.324 2.672 4.140 1.00 97.12 122 VAL A O 1
ATOM 906 N N . TRP A 1 123 ? -3.185 3.327 3.904 1.00 96.38 123 TRP A N 1
ATOM 907 C CA . TRP A 1 123 ? -2.927 3.535 5.330 1.00 96.38 123 TRP A CA 1
ATOM 908 C C . TRP A 1 123 ? -3.939 4.508 5.931 1.00 96.38 123 TRP A C 1
ATOM 910 O O . TRP A 1 123 ? -4.580 4.196 6.929 1.00 96.38 123 TRP A O 1
ATOM 920 N N . LEU A 1 124 ? -4.152 5.648 5.277 1.00 95.88 124 LEU A N 1
ATOM 921 C CA . LEU A 1 124 ? -5.082 6.677 5.737 1.00 95.88 124 LEU A CA 1
ATOM 922 C C . LEU A 1 124 ? -6.568 6.336 5.553 1.00 95.88 124 LEU A C 1
ATOM 924 O O . LEU A 1 124 ? -7.424 7.032 6.103 1.00 95.88 124 LEU A O 1
ATOM 928 N N . GLN A 1 125 ? -6.895 5.339 4.731 1.00 95.75 125 GLN A N 1
ATOM 929 C CA . GLN A 1 125 ? -8.275 4.928 4.467 1.00 95.75 125 GLN A CA 1
ATOM 930 C C . GLN A 1 125 ? -8.731 3.776 5.357 1.00 95.75 125 GLN A C 1
ATOM 932 O O . GLN A 1 125 ? -9.901 3.733 5.716 1.00 95.75 125 GLN A O 1
ATOM 937 N N . VAL A 1 126 ? -7.839 2.860 5.739 1.00 96.44 126 VAL A N 1
ATOM 938 C CA . VAL A 1 126 ? -8.197 1.688 6.545 1.00 96.44 126 VAL A CA 1
ATOM 939 C C . VAL A 1 126 ? -8.082 2.031 8.036 1.00 96.44 126 VAL A C 1
ATOM 941 O O . VAL A 1 126 ? -6.966 2.110 8.554 1.00 96.44 126 VAL A O 1
ATOM 944 N N . PRO A 1 127 ? -9.195 2.150 8.793 1.00 94.44 127 PRO A N 1
ATOM 945 C CA . PRO A 1 127 ? -9.141 2.593 10.191 1.00 94.44 127 PRO A CA 1
ATOM 946 C C . PRO A 1 127 ? -8.323 1.664 11.095 1.00 94.44 127 PRO A C 1
ATOM 948 O O . PRO A 1 127 ? -7.706 2.108 12.060 1.00 94.44 127 PRO A O 1
ATOM 951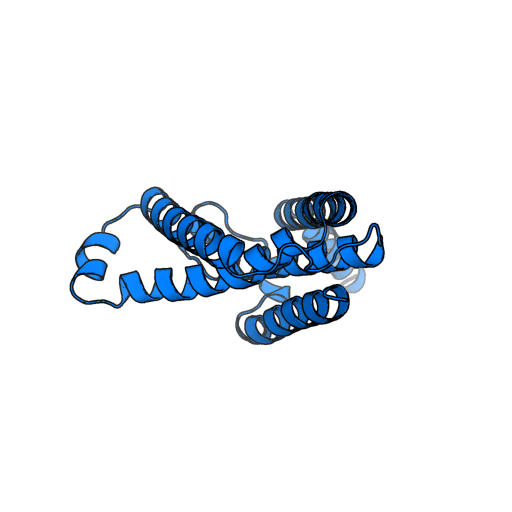 N N . ALA A 1 128 ? -8.283 0.368 10.768 1.00 94.81 128 ALA A N 1
ATOM 952 C CA . ALA A 1 128 ? -7.475 -0.605 11.493 1.00 94.81 128 ALA A CA 1
ATOM 953 C C . ALA A 1 128 ? -5.968 -0.313 11.382 1.00 94.81 128 ALA A C 1
ATOM 955 O O . ALA A 1 128 ? -5.261 -0.482 12.367 1.00 94.81 128 ALA A O 1
ATOM 956 N N . LEU A 1 129 ? -5.484 0.178 10.232 1.00 94.75 129 LEU A N 1
ATOM 957 C CA . LEU A 1 129 ? -4.080 0.574 10.060 1.00 94.75 129 LEU A CA 1
ATOM 958 C C . LEU A 1 129 ? -3.752 1.823 10.879 1.00 94.75 129 LEU A C 1
ATOM 960 O O . LEU A 1 129 ? -2.748 1.839 11.582 1.00 94.75 129 LEU A O 1
ATOM 964 N N . VAL A 1 130 ? -4.634 2.826 10.843 1.00 95.25 130 VAL A N 1
ATOM 965 C CA . VAL A 1 130 ? -4.483 4.066 11.624 1.00 95.25 130 VAL A CA 1
ATOM 966 C C . VAL A 1 130 ? -4.488 3.787 13.129 1.00 95.25 130 VAL A C 1
ATOM 968 O O . VAL A 1 130 ? -3.737 4.400 13.875 1.00 95.25 130 VAL A O 1
ATOM 971 N N . THR A 1 131 ? -5.297 2.824 13.578 1.00 94.81 131 THR A N 1
ATOM 972 C CA . THR A 1 131 ? -5.354 2.429 14.996 1.00 94.81 131 THR A CA 1
ATOM 973 C C . THR A 1 131 ? -4.064 1.742 15.453 1.00 94.81 131 THR A C 1
ATOM 975 O O . THR A 1 131 ? -3.674 1.877 16.609 1.00 94.81 131 THR A O 1
ATOM 978 N N . LEU A 1 132 ? -3.408 0.981 14.568 1.00 93.62 132 LEU A N 1
ATOM 979 C CA . LEU A 1 132 ? -2.132 0.325 14.872 1.00 93.62 132 LEU A CA 1
ATOM 980 C C . LEU A 1 132 ? -0.963 1.312 14.866 1.00 93.62 132 LEU A C 1
ATOM 982 O O . LEU A 1 132 ? -0.032 1.162 15.655 1.00 93.62 132 LEU A O 1
ATOM 986 N N . TYR A 1 133 ? -1.006 2.300 13.976 1.00 93.50 133 TYR A N 1
ATOM 987 C CA . TYR A 1 133 ? -0.039 3.385 13.918 1.00 93.50 133 TYR A CA 1
ATOM 988 C C . TYR A 1 133 ? -0.682 4.619 13.293 1.00 93.50 133 TYR A C 1
ATOM 990 O O . TYR A 1 133 ? -1.105 4.586 12.131 1.00 93.50 133 TYR A O 1
ATOM 998 N N . GLU A 1 134 ? -0.711 5.708 14.056 1.00 94.00 134 GLU A N 1
ATOM 999 C CA . GLU A 1 134 ? -1.266 6.985 13.626 1.00 94.00 134 GLU A CA 1
ATOM 1000 C C . GLU A 1 134 ? -0.275 7.717 12.701 1.00 94.00 134 GLU A C 1
ATOM 1002 O O . GLU A 1 134 ? 0.839 8.033 13.128 1.00 94.00 134 GLU A O 1
ATOM 1007 N N . PRO A 1 135 ? -0.636 7.993 11.432 1.00 92.88 135 PRO A N 1
ATOM 1008 C CA . PRO A 1 135 ? 0.252 8.700 10.513 1.00 92.88 135 PRO A CA 1
ATOM 1009 C C . PRO A 1 135 ? 0.491 10.147 10.940 1.00 92.88 135 PRO A C 1
ATOM 1011 O O . PRO A 1 135 ? -0.398 10.794 11.495 1.00 92.88 135 PRO A O 1
ATOM 1014 N N . SER A 1 136 ? 1.662 10.691 10.613 1.00 93.38 136 SER A N 1
ATOM 1015 C CA . SER A 1 136 ? 2.022 12.065 10.957 1.00 93.38 136 SER A CA 1
ATOM 1016 C C . SER A 1 136 ? 1.069 13.089 10.328 1.00 93.38 136 SER A C 1
ATOM 1018 O O . SER A 1 136 ? 0.528 12.893 9.235 1.00 93.38 136 SER A O 1
ATOM 1020 N N . ALA A 1 137 ? 0.909 14.243 10.983 1.00 91.44 137 ALA A N 1
ATOM 1021 C CA . ALA A 1 137 ? 0.106 15.350 10.456 1.00 91.44 137 ALA A CA 1
ATOM 1022 C C . ALA A 1 137 ? 0.585 15.811 9.064 1.00 91.44 137 ALA A C 1
ATOM 1024 O O . ALA A 1 137 ? -0.221 16.205 8.221 1.00 91.44 137 ALA A O 1
ATOM 1025 N N . PHE A 1 138 ? 1.891 15.712 8.801 1.00 90.19 138 PHE A N 1
ATOM 1026 C CA . PHE A 1 138 ? 2.477 15.997 7.496 1.00 90.19 138 PHE A CA 1
ATOM 1027 C C . PHE A 1 138 ? 1.919 15.068 6.412 1.00 90.19 138 PHE A C 1
ATOM 1029 O O . PHE A 1 138 ? 1.375 15.545 5.414 1.00 90.19 138 PHE A O 1
ATOM 1036 N N . LEU A 1 139 ? 1.965 13.752 6.631 1.00 91.19 139 LEU A N 1
ATOM 1037 C CA . LEU A 1 139 ? 1.445 12.769 5.683 1.00 91.19 139 LEU A CA 1
ATOM 1038 C C . LEU A 1 139 ? -0.071 12.930 5.482 1.00 91.19 139 LEU A C 1
ATOM 1040 O O . LEU A 1 139 ? -0.551 12.909 4.346 1.00 91.19 139 LEU A O 1
ATOM 1044 N N . GLN A 1 140 ? -0.817 13.181 6.563 1.00 92.56 140 GLN A N 1
ATOM 1045 C CA . GLN A 1 140 ? -2.253 13.476 6.500 1.00 92.56 140 GLN A CA 1
ATOM 1046 C C . GLN A 1 140 ? -2.558 14.737 5.672 1.00 92.56 140 GLN A C 1
ATOM 1048 O O . GLN A 1 140 ? -3.540 14.754 4.929 1.00 92.56 140 GLN A O 1
ATOM 1053 N N . SER A 1 141 ? -1.717 15.775 5.756 1.00 90.88 141 SER A N 1
ATOM 1054 C CA . SER A 1 141 ? -1.890 17.015 4.987 1.00 90.88 141 SER A CA 1
ATOM 1055 C C . SER A 1 141 ? -1.692 16.813 3.480 1.00 90.88 141 SER A C 1
ATOM 1057 O O . SER A 1 141 ? -2.466 17.348 2.685 1.00 90.88 141 SER A O 1
ATOM 1059 N N . ILE A 1 142 ? -0.713 15.989 3.084 1.00 91.31 142 ILE A N 1
ATOM 1060 C CA . ILE A 1 142 ? -0.402 15.701 1.676 1.00 91.31 142 ILE A CA 1
ATOM 1061 C C . ILE A 1 142 ? -1.487 14.819 1.055 1.00 91.31 142 ILE A C 1
ATOM 1063 O O . ILE A 1 142 ? -1.977 15.097 -0.041 1.00 91.31 142 ILE A O 1
ATOM 1067 N N . PHE A 1 143 ? -1.884 13.763 1.766 1.00 92.94 143 PHE A N 1
ATOM 1068 C CA . PHE A 1 143 ? -2.839 12.753 1.303 1.00 92.94 143 PHE A CA 1
ATOM 1069 C C . PHE A 1 143 ? -4.238 12.943 1.914 1.00 92.94 143 PHE A C 1
ATOM 1071 O O . PHE A 1 143 ? -4.977 11.980 2.167 1.00 92.94 143 PHE A O 1
ATOM 1078 N N . ASN A 1 144 ? -4.614 14.203 2.141 1.00 90.75 144 ASN A N 1
ATOM 1079 C CA . ASN A 1 144 ? -5.926 14.578 2.657 1.00 90.75 144 ASN A CA 1
ATOM 1080 C C . ASN A 1 144 ? -7.043 13.979 1.782 1.00 90.75 144 ASN A C 1
ATOM 1082 O O . ASN A 1 144 ? -6.883 13.840 0.568 1.00 90.75 144 ASN A O 1
ATOM 1086 N N . ALA A 1 145 ? -8.182 13.641 2.392 1.00 86.31 145 ALA A N 1
ATOM 1087 C CA . ALA A 1 145 ? -9.352 13.040 1.758 1.00 86.31 145 ALA A CA 1
ATOM 1088 C C . ALA A 1 145 ? -9.729 13.701 0.420 1.00 86.31 145 ALA A C 1
ATOM 1090 O O . ALA A 1 145 ? -9.947 12.985 -0.556 1.00 86.31 145 ALA A O 1
ATOM 1091 N N . SER A 1 146 ? -9.701 15.037 0.343 1.00 91.75 146 SER A N 1
ATOM 1092 C CA . SER A 1 146 ? -10.014 15.801 -0.875 1.00 91.75 146 SER A CA 1
ATOM 1093 C C . SER A 1 146 ? -9.070 15.525 -2.053 1.00 91.75 146 SER A C 1
ATOM 1095 O O . SER A 1 146 ? -9.470 15.668 -3.205 1.00 91.75 146 SER A O 1
ATOM 1097 N N . TYR A 1 147 ? -7.827 15.114 -1.788 1.00 90.94 147 TYR A N 1
ATOM 1098 C CA . TYR A 1 147 ? -6.792 14.900 -2.804 1.00 90.94 147 TYR A CA 1
ATOM 1099 C C . TYR A 1 147 ? -6.478 13.421 -3.060 1.00 90.94 147 TYR A C 1
ATOM 1101 O O . TYR A 1 147 ? -5.747 13.111 -3.999 1.00 90.94 147 TYR A O 1
ATOM 1109 N N . ARG A 1 148 ? -7.035 12.480 -2.281 1.00 92.31 148 ARG A N 1
ATOM 1110 C CA . ARG A 1 148 ? -6.732 11.038 -2.414 1.00 92.31 148 ARG A CA 1
ATOM 1111 C C . ARG A 1 148 ? -7.012 10.502 -3.817 1.00 92.31 148 ARG A C 1
ATOM 1113 O O . ARG A 1 148 ? -6.191 9.774 -4.365 1.00 92.31 148 ARG A O 1
ATOM 1120 N N . ALA A 1 149 ? -8.137 10.889 -4.418 1.00 92.25 149 ALA A N 1
ATOM 1121 C CA . ALA A 1 149 ? -8.481 10.467 -5.776 1.00 92.25 149 ALA A CA 1
ATOM 1122 C C . ALA A 1 149 ? -7.468 10.978 -6.816 1.00 92.25 149 ALA A C 1
ATOM 1124 O O . ALA A 1 149 ? -7.079 10.234 -7.714 1.00 92.25 149 ALA A O 1
ATOM 1125 N N . LEU A 1 150 ? -6.988 12.217 -6.662 1.00 95.19 150 LEU A N 1
ATOM 1126 C CA . LEU A 1 150 ? -5.964 12.791 -7.538 1.00 95.19 150 LEU A CA 1
ATOM 1127 C C . LEU A 1 150 ? -4.624 12.071 -7.373 1.00 95.19 150 LEU A C 1
ATOM 1129 O O . LEU A 1 150 ? -3.985 11.747 -8.368 1.00 95.19 150 LEU A O 1
ATOM 1133 N N . TRP A 1 151 ? -4.222 11.746 -6.144 1.00 96.44 151 TRP A N 1
ATOM 1134 C CA . TRP A 1 151 ? -2.999 10.979 -5.906 1.00 96.44 151 TRP A CA 1
ATOM 1135 C C . TRP A 1 151 ? -3.071 9.554 -6.465 1.00 96.44 151 TRP A C 1
ATOM 1137 O O . TRP A 1 151 ? -2.100 9.091 -7.065 1.00 96.44 151 TRP A O 1
ATOM 1147 N N . LEU A 1 152 ? -4.218 8.874 -6.351 1.00 94.50 152 LEU A N 1
ATOM 1148 C CA . LEU A 1 152 ? -4.425 7.582 -7.016 1.00 94.50 152 LEU A CA 1
ATOM 1149 C C . LEU A 1 152 ? -4.335 7.715 -8.541 1.00 94.50 152 LEU A C 1
ATOM 1151 O O . LEU A 1 152 ? -3.701 6.881 -9.183 1.00 94.50 152 LEU A O 1
ATOM 1155 N N . LEU A 1 153 ? -4.900 8.775 -9.128 1.00 96.38 153 LEU A N 1
ATOM 1156 C CA . LEU A 1 153 ? -4.746 9.049 -10.559 1.00 96.38 153 LEU A CA 1
ATOM 1157 C C . LEU A 1 153 ? -3.279 9.260 -10.942 1.00 96.38 153 LEU A C 1
ATOM 1159 O O . LEU A 1 153 ? -2.831 8.685 -11.929 1.00 96.38 153 LEU A O 1
ATOM 1163 N N . VAL A 1 154 ? -2.511 10.013 -10.150 1.00 96.69 154 VAL A N 1
ATOM 1164 C CA . VAL A 1 154 ? -1.065 10.182 -10.362 1.00 96.69 154 VAL A CA 1
ATOM 1165 C C . VAL A 1 154 ? -0.347 8.832 -10.320 1.00 96.69 154 VAL A C 1
ATOM 1167 O O . VAL A 1 154 ? 0.431 8.538 -11.225 1.00 96.69 154 VAL A O 1
ATOM 1170 N N . ALA A 1 155 ? -0.639 7.974 -9.338 1.00 96.12 155 ALA A N 1
ATOM 1171 C CA . ALA A 1 155 ? -0.051 6.635 -9.255 1.00 96.12 155 ALA A CA 1
ATOM 1172 C C . ALA A 1 155 ? -0.381 5.775 -10.491 1.00 96.12 155 ALA A C 1
ATOM 1174 O O . ALA A 1 155 ? 0.497 5.105 -11.037 1.00 96.12 155 ALA A O 1
ATOM 1175 N N . LEU A 1 156 ? -1.622 5.833 -10.980 1.00 94.94 156 LEU A N 1
ATOM 1176 C CA . LEU A 1 156 ? -2.043 5.127 -12.192 1.00 94.94 156 LEU A CA 1
ATOM 1177 C C . LEU A 1 156 ? -1.373 5.684 -13.456 1.00 94.94 156 LEU A C 1
ATOM 1179 O O . LEU A 1 156 ? -0.962 4.906 -14.316 1.00 94.94 156 LEU A O 1
ATOM 1183 N N . ILE A 1 157 ? -1.216 7.007 -13.564 1.00 95.31 157 ILE A N 1
ATOM 1184 C CA . IL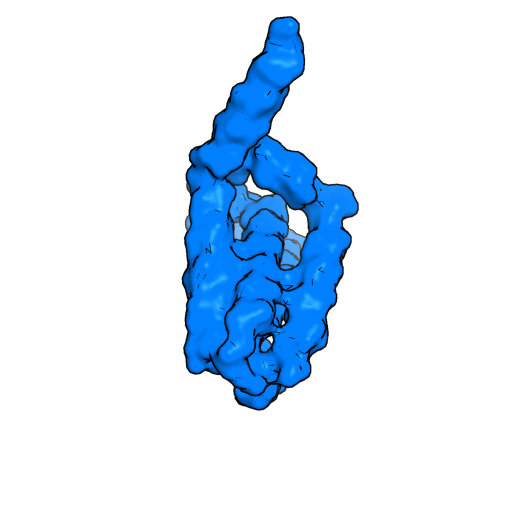E A 1 157 ? -0.507 7.660 -14.675 1.00 95.31 157 ILE A CA 1
ATOM 1185 C C . ILE A 1 157 ? 0.968 7.249 -14.684 1.00 95.31 157 ILE A C 1
ATOM 1187 O O . ILE A 1 157 ? 1.486 6.878 -15.738 1.00 95.31 157 ILE A O 1
ATOM 1191 N N . LEU A 1 158 ? 1.633 7.245 -13.522 1.00 94.19 158 LEU A N 1
ATOM 1192 C CA . LEU A 1 158 ? 3.016 6.777 -13.394 1.00 94.19 158 LEU A CA 1
ATOM 1193 C C . LEU A 1 158 ? 3.157 5.343 -13.916 1.00 94.19 158 LEU A C 1
ATOM 1195 O O . LEU A 1 158 ? 4.026 5.073 -14.740 1.00 94.19 158 LEU A O 1
ATOM 1199 N N . LEU A 1 159 ? 2.259 4.435 -13.530 1.00 91.19 159 LEU A N 1
ATOM 1200 C CA . LEU A 1 159 ? 2.279 3.063 -14.045 1.00 91.19 159 LEU A CA 1
ATOM 1201 C C . LEU A 1 159 ? 1.967 2.968 -15.541 1.00 91.19 159 LEU A C 1
ATOM 1203 O O . LEU A 1 159 ? 2.532 2.116 -16.226 1.00 91.19 159 LEU A O 1
ATOM 1207 N N . ALA A 1 160 ? 1.083 3.819 -16.064 1.00 90.69 160 ALA A N 1
ATOM 1208 C CA . ALA A 1 160 ? 0.757 3.843 -17.486 1.00 90.69 160 ALA A CA 1
ATOM 1209 C C . ALA A 1 160 ? 1.963 4.248 -18.349 1.00 90.69 160 ALA A C 1
ATOM 1211 O O . ALA A 1 160 ? 2.158 3.672 -19.420 1.00 90.69 160 ALA A O 1
ATOM 1212 N N . ILE A 1 161 ? 2.789 5.185 -17.870 1.00 89.38 161 ILE A N 1
ATOM 1213 C CA . ILE A 1 161 ? 4.041 5.594 -18.529 1.00 89.38 161 ILE A CA 1
ATOM 1214 C C . ILE A 1 161 ? 5.038 4.430 -18.552 1.00 89.38 161 ILE A C 1
ATOM 1216 O O . ILE A 1 161 ? 5.678 4.168 -19.565 1.00 89.38 161 ILE A O 1
ATOM 1220 N N . VAL A 1 162 ? 5.126 3.707 -17.439 1.00 86.94 162 VAL A N 1
ATOM 1221 C CA . VAL A 1 162 ? 6.102 2.639 -17.189 1.00 86.94 162 VAL A CA 1
ATOM 1222 C C . VAL A 1 162 ? 5.721 1.293 -17.811 1.00 86.94 162 VAL A C 1
ATOM 1224 O O . VAL A 1 162 ? 6.539 0.380 -17.892 1.00 86.94 162 VAL A O 1
ATOM 1227 N N . ARG A 1 163 ? 4.468 1.149 -18.250 1.00 81.94 163 ARG A N 1
ATOM 1228 C CA . ARG A 1 163 ? 3.967 -0.051 -18.930 1.00 81.94 163 ARG A CA 1
ATOM 1229 C C . ARG A 1 163 ? 4.746 -0.379 -20.210 1.00 81.94 163 ARG A C 1
ATOM 1231 O O . ARG A 1 163 ? 4.774 -1.550 -20.591 1.00 81.94 163 ARG A O 1
ATOM 1238 N N . ARG A 1 164 ? 5.258 0.650 -20.890 1.00 66.00 164 ARG A N 1
ATOM 1239 C CA . ARG A 1 164 ? 6.014 0.554 -22.145 1.00 66.00 164 ARG A CA 1
ATOM 1240 C C . ARG A 1 164 ? 7.485 0.324 -21.854 1.00 66.00 164 ARG A C 1
ATOM 1242 O O . ARG A 1 164 ? 8.065 -0.517 -22.565 1.00 66.00 164 ARG A O 1
#

Secondary structure (DSSP, 8-state):
-HHHHHHHHHHHHHT-HHHHHHHHHHHHHHHHHHHH-THHHHHHHHHHHHHHHHHHHHHHSHHHHHHHTT--HHHHHHHHHHHHHHHHHHHHHHS-TTTT-S--HHHHHHHHHHHHHHHHHHHHH-HHHHHHSPPPHHHHHHT-HHHHHHHHHHHHHHHHHHT-

Foldseek 3Di:
DVVVVVVVVVVVLCPFVLVVVLVVLLVVQLVCCLVQNLLLLVLLLVLLVVLLVVLVVLCVDPVSVVVQVPDDLVVSVVSSVVSSVVSSVVSSVVRDSLFLDDNDSLLSNLSSQLNSLSVLLSCVRRVSNCVVPNDDPSSCVVCPPVCVVVSSVSSVVSSVVSRD

pLDDT: mean 90.95, std 9.33, range [61.94, 98.5]

Sequence (164 aa):
MEAIQSLFSVFAGFLAIDVVVLAAVVVAAGLDGIRAGTRRASVFVIAAPLAVVLYEAAFRTAYIGNIVLPLNALLKFALFAAIFVFLYILLYRIVPASFGTGPVFVQGLFGGLAVAITIAIVWLQVPALVTLYEPSAFLQSIFNASYRALWLLVALILLAIVRR